Protein AF-A0A1G0JK67-F1 (afdb_monomer_lite)

Sequence (183 aa):
MDLLFMVKDISGILAFAFIGLTAGLTNWSGLFFLPDIPVIQQYYPAVVLGIYLYIAGRYVAHLKAINHFLSLIILIVASSIGWRTSIEIGHAMGGPVPFVNAGAMGALAVALGWVIAWKIRSGILKLVVIVTLAGALGGGIFELVDTVFDDSEDIWVLILFCEWQTILFAGIAFAHQRKQNKT

Foldseek 3Di:
DDPVVVVVLVVLLVVLLVLLLVLLVVLLCCVPPPDPDVVCNLLVSLLSQLVSLLCSVCPRVVFDFPDSVVLSVLSSVLLSQLSVQLVCVCVVVHDHDPLLVSQLSSQLSNLVSSCNGRVPDPLSVLLSVQLSNLRSVLRVVLSVCVVPDPDDPSVSSSSSRSSSSSSNSSSNSVSPDDDDPPD

Radius of gyration: 16.4 Å; chains: 1; bounding box: 38×36×55 Å

Secondary structure (DSSP, 8-state):
--HHHHHHHHHHHHHHHHHHHHHHHHHHHHHHHS-S-HHHHHHHHHHHHHHHHHHIIIIIS----SSHHHHHHHHHHHHHHHHHHHHHHHHHT-SS--HHHHHHHHHHHHHHHHHHHTT--SSHHHHHHHHHHHHHHHHHHHHHHHHH----HHHHHHHHHHHHHHHHHHHHHHHHPPP----

Structure (mmCIF, N/CA/C/O backbone):
data_AF-A0A1G0JK67-F1
#
_entry.id   AF-A0A1G0JK67-F1
#
loop_
_atom_site.group_PDB
_atom_site.id
_atom_site.type_symbol
_atom_site.label_atom_id
_atom_site.label_alt_id
_atom_site.label_comp_id
_atom_site.label_asym_id
_atom_site.label_entity_id
_atom_site.label_seq_id
_atom_site.pdbx_PDB_ins_code
_atom_site.Cartn_x
_atom_site.Cartn_y
_atom_site.Cartn_z
_atom_site.occupancy
_atom_site.B_iso_or_equiv
_atom_site.auth_seq_id
_atom_site.auth_comp_id
_atom_site.auth_asym_id
_atom_site.auth_atom_id
_atom_site.pdbx_PDB_model_num
ATOM 1 N N . MET A 1 1 ? -8.167 -22.139 22.240 1.00 56.22 1 MET A N 1
ATOM 2 C CA . MET A 1 1 ? -8.268 -21.064 21.232 1.00 56.22 1 MET A CA 1
ATOM 3 C C . MET A 1 1 ? -9.506 -21.384 20.423 1.00 56.22 1 MET A C 1
ATOM 5 O O . MET A 1 1 ? -9.546 -22.470 19.864 1.00 56.22 1 MET A O 1
ATOM 9 N N . ASP A 1 2 ? -10.543 -20.550 20.467 1.00 72.81 2 ASP A N 1
ATOM 10 C CA . ASP A 1 2 ? -11.830 -20.915 19.863 1.00 72.81 2 ASP A CA 1
ATOM 11 C C . ASP A 1 2 ? -11.711 -20.883 18.339 1.00 72.81 2 ASP A C 1
ATOM 13 O O . ASP A 1 2 ? -11.372 -19.850 17.760 1.00 72.81 2 ASP A O 1
ATOM 17 N N . LEU A 1 3 ? -11.980 -22.022 17.695 1.00 70.12 3 LEU A N 1
ATOM 18 C CA . LEU A 1 3 ? -11.886 -22.218 16.243 1.00 70.12 3 LEU A CA 1
ATOM 19 C C . LEU A 1 3 ? -12.610 -21.104 15.465 1.00 70.12 3 LEU A C 1
ATOM 21 O O . LEU A 1 3 ? -12.103 -20.604 14.466 1.00 70.12 3 LEU A O 1
ATOM 25 N N . LEU A 1 4 ? -13.750 -20.648 15.989 1.00 68.75 4 LEU A N 1
ATOM 26 C CA . LEU A 1 4 ? -14.566 -19.569 15.430 1.00 68.75 4 LEU A CA 1
ATOM 27 C C . LEU A 1 4 ? -13.816 -18.225 15.327 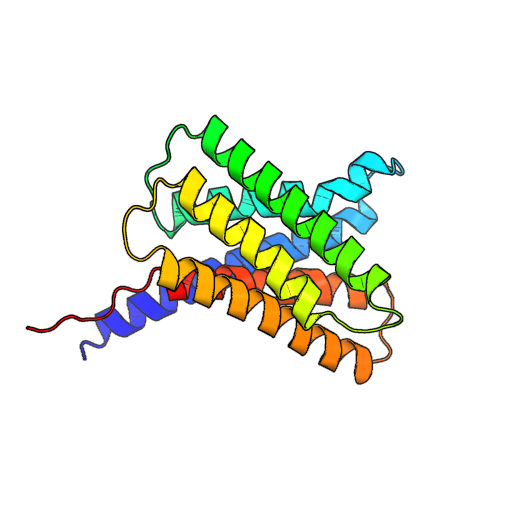1.00 68.75 4 LEU A C 1
ATOM 29 O O . LEU A 1 4 ? -13.984 -17.494 14.354 1.00 68.75 4 LEU A O 1
ATOM 33 N N . PHE A 1 5 ? -12.975 -17.896 16.312 1.00 62.50 5 PHE A N 1
ATOM 34 C CA . PHE A 1 5 ? -12.186 -16.660 16.304 1.00 62.50 5 PHE A CA 1
ATOM 35 C C . PHE A 1 5 ? -11.034 -16.736 15.306 1.00 62.50 5 PHE A C 1
ATOM 37 O O . PHE A 1 5 ? -10.835 -15.798 14.541 1.00 62.50 5 PHE A O 1
ATOM 44 N N . MET A 1 6 ? -10.335 -17.873 15.260 1.00 64.44 6 MET A N 1
ATOM 45 C CA . MET A 1 6 ? -9.259 -18.094 14.292 1.00 64.44 6 MET A CA 1
ATOM 46 C C . MET A 1 6 ? -9.779 -17.992 12.851 1.00 64.44 6 MET A C 1
ATOM 48 O O . MET A 1 6 ? -9.163 -17.342 12.012 1.00 64.44 6 MET A O 1
ATOM 52 N N . VAL A 1 7 ? -10.955 -18.567 12.581 1.00 68.62 7 VAL A N 1
ATOM 53 C CA . VAL A 1 7 ? -11.620 -18.473 11.273 1.00 68.62 7 VAL A CA 1
ATOM 54 C C . VAL A 1 7 ? -11.977 -17.024 10.935 1.00 68.62 7 VAL A C 1
ATOM 56 O O . VAL A 1 7 ? -11.753 -16.588 9.806 1.00 68.62 7 VAL A O 1
ATOM 59 N N . LYS A 1 8 ? -12.471 -16.243 11.904 1.00 73.00 8 LYS A N 1
ATOM 60 C CA . LYS A 1 8 ? -12.796 -14.826 11.694 1.00 73.00 8 LYS A CA 1
ATOM 61 C C . LYS A 1 8 ? -11.552 -13.989 11.379 1.00 73.00 8 LYS A C 1
ATOM 63 O O . LYS A 1 8 ? -11.580 -13.195 10.441 1.00 73.00 8 LYS A O 1
ATOM 68 N N . ASP A 1 9 ? -10.459 -14.206 12.102 1.00 77.81 9 ASP A N 1
ATOM 69 C CA . ASP A 1 9 ? -9.200 -13.484 11.902 1.00 77.81 9 ASP A CA 1
ATOM 70 C C . ASP A 1 9 ? -8.559 -13.794 10.539 1.00 77.81 9 ASP A C 1
ATOM 72 O O . ASP A 1 9 ? -8.089 -12.879 9.858 1.00 77.81 9 ASP A O 1
ATOM 76 N N . ILE A 1 10 ? -8.608 -15.057 10.099 1.00 82.75 10 ILE A N 1
ATOM 77 C CA . ILE A 1 10 ? -8.145 -15.474 8.766 1.00 82.75 10 ILE A CA 1
ATOM 78 C C . ILE A 1 10 ? -9.047 -14.887 7.676 1.00 82.75 10 ILE A C 1
ATOM 80 O O . ILE A 1 10 ? -8.546 -14.344 6.694 1.00 82.75 10 ILE A O 1
ATOM 84 N N . SER A 1 11 ? -10.372 -14.927 7.859 1.00 86.44 11 SER A N 1
ATOM 85 C CA . SER A 1 11 ? -11.318 -14.384 6.875 1.00 86.44 11 SER A CA 1
ATOM 86 C C . SER A 1 11 ? -11.115 -12.884 6.627 1.00 86.44 11 SER A C 1
ATOM 88 O O . SER A 1 11 ? -11.202 -12.434 5.487 1.00 86.44 11 SER A O 1
ATOM 90 N N . GLY A 1 12 ? -10.766 -12.118 7.669 1.00 88.12 12 GLY A N 1
ATOM 91 C CA . GLY A 1 12 ? -10.452 -10.695 7.551 1.00 88.12 12 GLY A CA 1
ATOM 92 C C . GLY A 1 12 ? -9.179 -10.434 6.746 1.00 88.12 12 GLY A C 1
ATOM 93 O O . GLY A 1 12 ? -9.184 -9.568 5.874 1.00 88.12 12 GLY A O 1
ATOM 94 N N . ILE A 1 13 ? -8.113 -11.205 6.987 1.00 92.56 13 ILE A N 1
ATOM 95 C CA . ILE A 1 13 ? -6.877 -11.107 6.193 1.00 92.56 13 ILE A CA 1
ATOM 96 C C . ILE A 1 13 ? -7.158 -11.446 4.730 1.00 92.56 13 ILE A C 1
ATOM 98 O O . ILE A 1 13 ? -6.754 -10.687 3.856 1.00 92.56 13 ILE A O 1
ATOM 102 N N . LEU A 1 14 ? -7.876 -12.540 4.458 1.00 94.06 14 LEU A N 1
ATOM 103 C CA . LEU A 1 14 ? -8.198 -12.955 3.090 1.00 94.06 14 LEU A CA 1
ATOM 104 C C . LEU A 1 14 ? -9.051 -11.915 2.357 1.00 94.06 14 LEU A C 1
ATOM 106 O O . LEU A 1 14 ? -8.798 -11.642 1.188 1.00 94.06 14 LEU A O 1
ATOM 110 N N . ALA A 1 15 ? -10.018 -11.291 3.037 1.00 94.81 15 ALA A N 1
ATOM 111 C CA . ALA A 1 15 ? -10.822 -10.222 2.450 1.00 94.81 15 ALA A CA 1
ATOM 112 C C . ALA A 1 15 ? -9.964 -9.006 2.071 1.00 94.81 15 ALA A C 1
ATOM 114 O O . ALA A 1 15 ? -10.106 -8.462 0.979 1.00 94.81 15 ALA A O 1
ATOM 115 N N . PHE A 1 16 ? -9.043 -8.595 2.945 1.00 96.94 16 PHE A N 1
ATOM 116 C CA . PHE A 1 16 ? -8.103 -7.517 2.644 1.00 96.94 16 PHE A CA 1
ATOM 117 C C . PHE A 1 16 ? -7.141 -7.886 1.513 1.00 96.94 16 PHE A C 1
ATOM 119 O O . PHE A 1 16 ? -6.953 -7.087 0.602 1.00 96.94 16 PHE A O 1
ATOM 126 N N . ALA A 1 17 ? -6.574 -9.092 1.536 1.00 96.56 17 ALA A N 1
ATOM 127 C CA . ALA A 1 17 ? -5.696 -9.590 0.483 1.00 96.56 17 ALA A CA 1
ATOM 128 C C . ALA A 1 17 ? -6.409 -9.601 -0.878 1.00 96.56 17 ALA A C 1
ATOM 130 O O . ALA A 1 17 ? -5.853 -9.135 -1.865 1.00 96.56 17 ALA A O 1
ATOM 131 N N . PHE A 1 18 ? -7.671 -10.040 -0.920 1.00 97.38 18 PHE A N 1
ATOM 132 C CA . PHE A 1 18 ? -8.487 -9.998 -2.132 1.00 97.38 18 PHE A CA 1
ATOM 133 C C . PHE A 1 18 ? -8.705 -8.565 -2.636 1.00 97.38 18 PHE A C 1
ATOM 135 O O . PHE A 1 18 ? -8.561 -8.310 -3.829 1.00 97.38 18 PHE A O 1
ATOM 142 N N . ILE A 1 19 ? -8.985 -7.611 -1.740 1.00 97.75 19 ILE A N 1
ATOM 143 C CA . ILE A 1 19 ? -9.057 -6.188 -2.106 1.00 97.75 19 ILE A CA 1
ATOM 144 C C . ILE A 1 19 ? -7.723 -5.718 -2.694 1.00 97.75 19 ILE A C 1
ATOM 146 O O . ILE A 1 19 ? -7.724 -5.091 -3.752 1.00 97.75 19 ILE A O 1
ATOM 150 N N . GLY A 1 20 ? -6.601 -6.053 -2.055 1.00 97.81 20 GLY A N 1
ATOM 151 C CA . GLY A 1 20 ? -5.264 -5.733 -2.554 1.00 97.81 20 GLY A CA 1
ATOM 152 C C . GLY A 1 20 ? -5.009 -6.296 -3.954 1.00 97.81 20 GLY A C 1
ATOM 153 O O . GLY A 1 20 ? -4.571 -5.560 -4.832 1.00 97.81 20 GLY A O 1
ATOM 154 N N . LEU A 1 21 ? -5.390 -7.550 -4.207 1.00 98.06 21 LEU A N 1
ATOM 155 C CA . LEU A 1 21 ? -5.286 -8.171 -5.528 1.00 98.06 21 LEU A CA 1
ATOM 156 C C . LEU A 1 21 ? -6.121 -7.423 -6.576 1.00 98.06 21 LEU A C 1
ATOM 158 O O . LEU A 1 21 ? -5.624 -7.104 -7.652 1.00 98.06 21 LEU A O 1
ATOM 162 N N . THR A 1 22 ? -7.378 -7.094 -6.265 1.00 98.06 22 THR A N 1
ATOM 163 C CA . THR A 1 22 ? -8.237 -6.338 -7.196 1.00 98.06 22 THR A CA 1
ATOM 164 C C . THR A 1 22 ? -7.715 -4.926 -7.465 1.00 98.06 22 THR A C 1
ATOM 166 O O . THR A 1 22 ? -7.816 -4.432 -8.591 1.00 98.06 22 THR A O 1
ATOM 169 N N . ALA A 1 23 ? -7.104 -4.292 -6.463 1.00 97.81 23 ALA A N 1
ATOM 170 C CA . ALA A 1 23 ? -6.455 -2.999 -6.602 1.00 97.81 23 ALA A CA 1
ATOM 171 C C . ALA A 1 23 ? -5.219 -3.095 -7.513 1.00 97.81 23 ALA A C 1
ATOM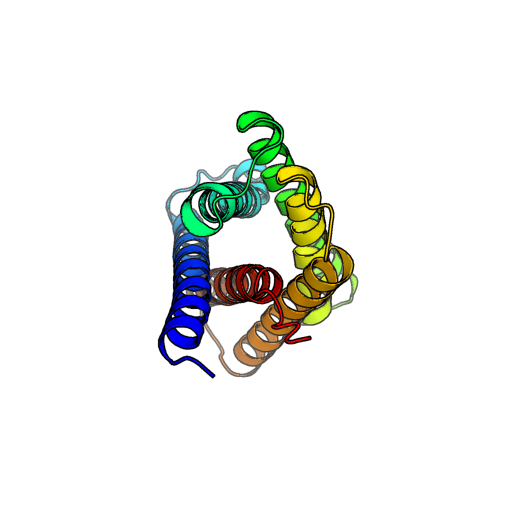 173 O O . ALA A 1 23 ? -5.036 -2.253 -8.397 1.00 97.81 23 ALA A O 1
ATOM 174 N N . GLY A 1 24 ? -4.430 -4.163 -7.371 1.00 96.88 24 GLY A N 1
ATOM 175 C CA . GLY A 1 24 ? -3.286 -4.444 -8.231 1.00 96.88 24 GLY A CA 1
ATOM 176 C C . GLY A 1 24 ? -3.685 -4.677 -9.688 1.00 96.88 24 GLY A C 1
ATOM 177 O O . GLY A 1 24 ? -3.153 -4.027 -10.584 1.00 96.88 24 GLY A O 1
ATOM 178 N N . LEU A 1 25 ? -4.704 -5.511 -9.920 1.00 97.19 25 LEU A N 1
ATOM 179 C CA . LEU A 1 25 ? -5.262 -5.761 -11.255 1.00 97.19 25 LEU A CA 1
ATOM 180 C C . LEU A 1 25 ? -5.825 -4.490 -11.898 1.00 97.19 25 LEU A C 1
ATOM 182 O O . LEU A 1 25 ? -5.639 -4.268 -13.093 1.00 97.19 25 LEU A O 1
ATOM 186 N N . THR A 1 26 ? -6.485 -3.637 -11.107 1.00 96.88 26 THR A N 1
ATOM 187 C CA . THR A 1 26 ? -6.969 -2.336 -11.588 1.00 96.88 26 THR A CA 1
ATOM 188 C C . THR A 1 26 ? -5.792 -1.486 -12.056 1.00 96.88 26 THR A C 1
ATOM 190 O O . THR A 1 26 ? -5.820 -0.972 -13.169 1.00 96.88 26 THR A O 1
ATOM 193 N N . ASN A 1 27 ? -4.727 -1.404 -11.257 1.00 95.31 27 ASN A N 1
ATOM 194 C CA . ASN A 1 27 ? -3.543 -0.626 -11.603 1.00 95.31 27 ASN A CA 1
ATOM 195 C C . ASN A 1 27 ? -2.833 -1.120 -12.860 1.00 95.31 27 ASN A C 1
ATOM 197 O 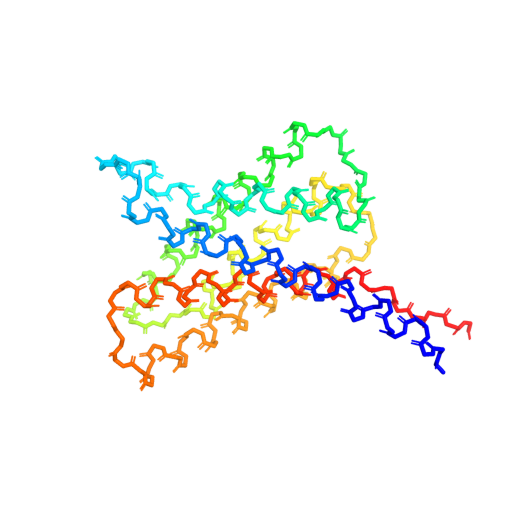O . ASN A 1 27 ? -2.525 -0.317 -13.737 1.00 95.31 27 ASN A O 1
ATOM 201 N N . TRP A 1 28 ? -2.651 -2.432 -12.979 1.00 94.31 28 TRP A N 1
ATOM 202 C CA . TRP A 1 28 ? -2.106 -3.044 -14.184 1.00 94.31 28 TRP A CA 1
ATOM 203 C C . TRP A 1 28 ? -2.969 -2.748 -15.417 1.00 94.31 28 TRP A C 1
ATOM 205 O O . TRP A 1 28 ? -2.447 -2.348 -16.453 1.00 94.31 28 TRP A O 1
ATOM 215 N N . SER A 1 29 ? -4.299 -2.839 -15.297 1.00 93.19 29 SER A N 1
ATOM 216 C CA . SER A 1 29 ? -5.199 -2.545 -16.421 1.00 93.19 29 SER A CA 1
ATOM 217 C C . SER A 1 29 ? -5.071 -1.104 -16.937 1.00 93.19 29 SER A C 1
ATOM 219 O O . SER A 1 29 ? -5.324 -0.847 -18.114 1.00 93.19 29 SER A O 1
ATOM 221 N N . GLY A 1 30 ? -4.621 -0.169 -16.089 1.00 88.75 30 GLY A N 1
ATOM 222 C CA . GLY A 1 30 ? -4.361 1.218 -16.467 1.00 88.75 30 GLY A CA 1
ATOM 223 C C . GLY A 1 30 ? -3.383 1.368 -17.634 1.00 88.75 30 GLY A C 1
ATOM 224 O O . GLY A 1 30 ? -3.540 2.306 -18.412 1.00 88.75 30 GLY A O 1
ATOM 225 N N . LEU A 1 31 ? -2.458 0.420 -17.822 1.00 84.06 31 LEU A N 1
ATOM 226 C CA . LEU A 1 31 ? -1.536 0.401 -18.965 1.00 84.06 31 LEU A CA 1
ATOM 227 C C . LEU A 1 31 ? -2.260 0.397 -20.321 1.00 84.06 31 LEU A C 1
ATOM 229 O O . LEU A 1 31 ? -1.757 0.960 -21.287 1.00 84.06 31 LEU A O 1
ATOM 233 N N . PHE A 1 32 ? -3.452 -0.201 -20.396 1.00 89.06 32 PHE A N 1
ATOM 234 C CA . PHE A 1 32 ? -4.191 -0.369 -21.652 1.00 89.06 32 PHE A CA 1
ATOM 235 C C . PHE A 1 32 ? -5.251 0.710 -21.891 1.00 89.06 32 PHE A C 1
ATOM 237 O O . PHE A 1 32 ? -5.677 0.916 -23.026 1.00 89.06 32 PHE A O 1
ATOM 244 N N . PHE A 1 33 ? -5.720 1.366 -20.826 1.00 90.38 33 PHE A N 1
ATOM 245 C CA . PHE A 1 33 ? -6.893 2.245 -20.885 1.00 90.38 33 PHE A CA 1
ATOM 246 C C . PHE A 1 33 ? -6.591 3.714 -20.594 1.00 90.38 33 PHE A C 1
ATOM 248 O O . PHE A 1 33 ? -7.436 4.568 -20.876 1.00 90.38 33 PHE A O 1
ATOM 255 N N . LEU A 1 34 ? -5.437 4.033 -20.002 1.00 89.50 34 LEU A N 1
ATOM 256 C CA . LEU A 1 34 ? -5.114 5.417 -19.682 1.00 89.50 34 LEU A CA 1
ATOM 257 C C . LEU A 1 34 ? -4.725 6.206 -20.934 1.00 89.50 34 LEU A C 1
ATOM 259 O O . LEU A 1 34 ? -4.004 5.698 -21.792 1.00 89.50 34 LEU A O 1
ATOM 263 N N . PRO A 1 35 ? -5.157 7.475 -21.031 1.00 90.25 35 PRO A N 1
ATOM 264 C CA . PRO A 1 35 ? -4.669 8.360 -22.073 1.00 90.25 35 PRO A CA 1
ATOM 265 C C . PRO A 1 35 ? -3.168 8.611 -21.890 1.00 90.25 35 PRO A C 1
ATOM 267 O O . PRO A 1 35 ? -2.655 8.587 -20.766 1.00 90.25 35 PRO A O 1
ATOM 270 N N . ASP A 1 36 ? -2.486 8.923 -22.991 1.00 89.75 36 ASP A N 1
ATOM 271 C CA . ASP A 1 36 ? -1.065 9.277 -22.995 1.00 89.75 36 ASP A CA 1
ATOM 272 C C . ASP A 1 36 ? -0.835 10.701 -22.456 1.00 89.75 36 ASP A C 1
ATOM 274 O O . ASP A 1 36 ? -0.525 11.652 -23.171 1.00 89.75 36 ASP A O 1
ATOM 278 N N . ILE A 1 37 ? -1.125 10.872 -21.165 1.00 92.56 37 ILE A N 1
ATOM 279 C CA . ILE A 1 37 ? -0.982 12.118 -20.417 1.00 92.56 37 ILE A CA 1
ATOM 280 C C . ILE A 1 37 ? -0.102 11.810 -19.198 1.00 92.56 37 ILE A C 1
ATOM 282 O O . ILE A 1 37 ? -0.590 11.183 -18.249 1.00 92.56 37 ILE A O 1
ATOM 286 N N . PRO A 1 38 ? 1.159 12.290 -19.163 1.00 88.25 38 PRO A N 1
ATOM 287 C CA . PRO A 1 38 ? 2.143 11.890 -18.153 1.00 88.25 38 PRO A CA 1
ATOM 288 C C . PRO A 1 38 ? 1.673 12.074 -16.709 1.00 88.25 38 PRO A C 1
ATOM 290 O O . PRO A 1 38 ? 1.859 11.200 -15.868 1.00 88.25 38 PRO A O 1
ATOM 293 N N . VAL A 1 39 ? 0.993 13.188 -16.419 1.00 88.69 39 VAL A N 1
ATOM 294 C CA . VAL A 1 39 ? 0.481 13.479 -15.070 1.00 88.69 39 VAL A CA 1
ATOM 295 C C . VAL A 1 39 ? -0.566 12.450 -14.633 1.00 88.69 39 VAL A C 1
ATOM 297 O O . VAL A 1 39 ? -0.587 12.048 -13.473 1.00 88.69 39 VAL A O 1
ATOM 300 N N . ILE A 1 40 ? -1.429 11.997 -15.547 1.00 89.25 40 ILE A N 1
ATOM 301 C CA . ILE A 1 40 ? -2.457 11.002 -15.223 1.00 89.25 40 ILE A CA 1
ATOM 302 C C . ILE A 1 40 ? -1.790 9.661 -14.924 1.00 89.25 40 ILE A C 1
ATOM 304 O O . ILE A 1 40 ? -2.051 9.085 -13.871 1.00 89.25 40 ILE A O 1
ATOM 308 N N . GLN A 1 41 ? -0.890 9.204 -15.794 1.00 87.38 41 GLN A N 1
ATOM 309 C CA . GLN A 1 41 ? -0.164 7.945 -15.608 1.00 87.38 41 GLN A CA 1
ATOM 310 C C . GLN A 1 41 ? 0.659 7.943 -14.309 1.00 87.38 41 GLN A C 1
ATOM 312 O O . GLN A 1 41 ? 0.671 6.956 -13.578 1.00 87.38 41 GLN A O 1
ATOM 317 N N . GLN A 1 42 ? 1.278 9.075 -13.963 1.00 87.38 42 GLN A N 1
ATOM 318 C CA . GLN A 1 42 ? 2.124 9.206 -12.777 1.00 87.38 42 GLN A CA 1
ATOM 319 C C . GLN A 1 42 ? 1.355 9.072 -11.454 1.00 87.38 42 GLN A C 1
ATOM 321 O O . GLN A 1 42 ? 1.888 8.502 -10.499 1.00 87.38 42 GLN A O 1
ATOM 326 N N . TYR A 1 43 ? 0.133 9.608 -11.370 1.00 90.75 43 TYR A N 1
ATOM 327 C CA . TYR A 1 43 ? -0.665 9.608 -10.135 1.00 90.75 43 TYR A CA 1
ATOM 328 C C . TYR A 1 43 ? -1.753 8.537 -10.098 1.00 90.75 43 TYR A C 1
ATOM 330 O O . TYR A 1 43 ? -2.279 8.251 -9.021 1.00 90.75 43 TYR A O 1
ATOM 338 N N . TYR A 1 44 ? -2.081 7.923 -11.235 1.00 93.81 44 TYR A N 1
ATOM 339 C CA . TYR A 1 44 ? -3.106 6.890 -11.316 1.00 93.81 44 TYR A CA 1
ATOM 340 C C . TYR A 1 44 ? -2.909 5.758 -10.289 1.00 93.81 44 TYR A C 1
ATOM 342 O O . TYR A 1 44 ? -3.858 5.511 -9.536 1.00 93.81 44 TYR A O 1
ATOM 350 N N . PRO A 1 45 ? -1.702 5.166 -10.128 1.00 93.62 45 PRO A N 1
ATOM 351 C CA . PRO A 1 45 ? -1.487 4.106 -9.146 1.00 93.62 45 PRO A CA 1
ATOM 352 C C . PRO A 1 45 ? -1.855 4.492 -7.714 1.00 93.62 45 PRO A C 1
ATOM 354 O O . PRO A 1 45 ? -2.522 3.753 -6.986 1.00 93.62 45 PRO A O 1
ATOM 357 N N . ALA A 1 46 ? -1.469 5.705 -7.324 1.00 94.75 46 ALA A N 1
ATOM 358 C CA . ALA A 1 46 ? -1.739 6.246 -6.004 1.00 94.75 46 ALA A CA 1
ATOM 359 C C . ALA A 1 46 ? -3.224 6.558 -5.773 1.00 94.75 46 ALA A C 1
ATOM 361 O O . ALA A 1 46 ? -3.741 6.331 -4.676 1.00 94.75 46 ALA A O 1
ATOM 362 N N . VAL A 1 47 ? -3.922 7.061 -6.795 1.00 96.94 47 VAL A N 1
ATOM 363 C CA . VAL A 1 47 ? -5.364 7.336 -6.720 1.00 96.94 47 VAL A CA 1
ATOM 364 C C . VAL A 1 47 ? -6.143 6.038 -6.537 1.00 96.94 47 VAL A C 1
ATOM 366 O O . VAL A 1 47 ? -6.982 5.955 -5.637 1.00 96.94 47 VAL A O 1
ATOM 369 N N . VAL A 1 48 ? -5.838 5.014 -7.338 1.00 97.69 48 VAL A N 1
ATOM 370 C CA . VAL A 1 48 ? -6.456 3.688 -7.219 1.00 97.69 48 VAL A CA 1
ATOM 371 C C . VAL A 1 48 ? -6.201 3.120 -5.825 1.00 97.69 48 VAL A C 1
ATOM 373 O O . VAL A 1 48 ? -7.155 2.777 -5.126 1.00 97.69 48 VAL A O 1
ATOM 376 N N . LEU A 1 49 ? -4.946 3.101 -5.367 1.00 97.81 49 LEU A N 1
ATOM 377 C CA . LEU A 1 49 ? -4.601 2.605 -4.035 1.00 97.81 49 LEU A CA 1
ATOM 378 C C . LEU A 1 49 ? -5.393 3.321 -2.928 1.00 97.81 49 LEU A C 1
ATOM 380 O O . LEU A 1 49 ? -5.985 2.667 -2.069 1.00 97.81 49 LEU A O 1
ATOM 384 N N . GLY A 1 50 ? -5.473 4.654 -2.973 1.00 98.19 50 GLY A N 1
ATOM 385 C CA . GLY A 1 50 ? -6.229 5.452 -2.006 1.00 98.19 50 GLY A CA 1
ATOM 386 C C . GLY A 1 50 ? -7.722 5.104 -1.960 1.00 98.19 50 GLY A C 1
ATOM 387 O O . GLY A 1 50 ? -8.299 4.994 -0.874 1.00 98.19 50 GLY A O 1
ATOM 388 N N . ILE A 1 51 ? -8.344 4.869 -3.121 1.00 98.50 51 ILE A N 1
ATOM 389 C CA . ILE A 1 51 ? -9.745 4.431 -3.225 1.00 98.50 51 ILE A CA 1
ATOM 390 C C . ILE A 1 51 ? -9.925 3.046 -2.597 1.00 98.50 51 ILE A C 1
ATOM 392 O O . ILE A 1 51 ? -10.834 2.847 -1.787 1.00 98.50 51 ILE A O 1
ATOM 396 N N . TYR A 1 52 ? -9.051 2.093 -2.916 1.00 98.62 52 TYR A N 1
ATOM 397 C CA . TYR A 1 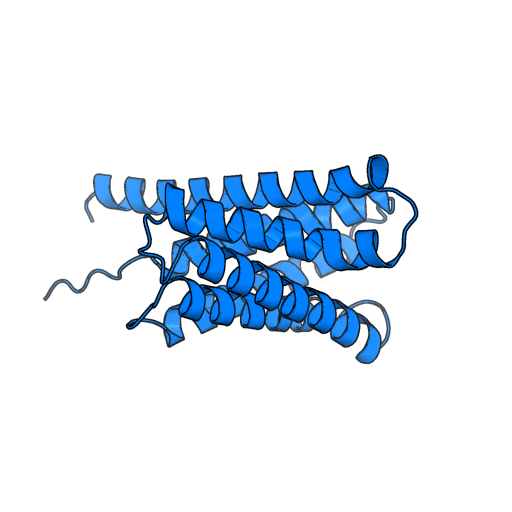52 ? -9.145 0.736 -2.380 1.00 98.62 52 TYR A CA 1
ATOM 398 C C . TYR A 1 52 ? -8.878 0.683 -0.869 1.00 98.62 52 TYR A C 1
ATOM 400 O O . TYR A 1 52 ? -9.577 -0.030 -0.146 1.00 98.62 52 TYR A O 1
ATOM 408 N N . LEU A 1 53 ? -7.957 1.502 -0.352 1.00 98.44 53 LEU A N 1
ATOM 409 C CA . LEU A 1 53 ? -7.760 1.676 1.091 1.00 98.44 53 LEU A CA 1
ATOM 410 C C . LEU A 1 53 ? -9.028 2.222 1.756 1.00 98.44 53 LEU A C 1
ATOM 412 O O . LEU A 1 53 ? -9.430 1.755 2.825 1.00 98.44 53 LEU A O 1
ATOM 416 N N . TYR A 1 54 ? -9.697 3.181 1.113 1.00 98.38 54 TYR A N 1
ATOM 417 C CA . TYR A 1 54 ? -10.957 3.707 1.618 1.00 98.38 54 TYR A CA 1
ATOM 418 C C . TYR A 1 54 ? -12.036 2.615 1.673 1.00 98.38 54 TYR A C 1
ATOM 420 O O . TYR A 1 54 ? -12.707 2.462 2.698 1.00 98.38 54 TYR A O 1
ATOM 428 N N . ILE A 1 55 ? -12.163 1.818 0.605 1.00 97.75 55 ILE A N 1
ATOM 429 C CA . ILE A 1 55 ? -13.098 0.689 0.523 1.00 97.75 55 ILE A CA 1
ATOM 430 C C . ILE A 1 55 ? -12.814 -0.325 1.635 1.00 97.75 55 ILE A C 1
ATOM 432 O O . ILE A 1 55 ? -13.727 -0.673 2.386 1.00 97.75 55 ILE A O 1
ATOM 436 N N . ALA A 1 56 ? -11.562 -0.752 1.805 1.00 96.75 56 ALA A N 1
ATOM 437 C CA . ALA A 1 56 ? -11.190 -1.710 2.843 1.00 96.75 56 ALA A CA 1
ATOM 438 C C . ALA A 1 56 ? -11.488 -1.182 4.249 1.00 96.75 56 ALA A C 1
ATOM 440 O O . ALA A 1 56 ? -12.087 -1.881 5.069 1.00 96.75 56 ALA A O 1
ATOM 441 N N . GLY A 1 57 ? -11.132 0.073 4.529 1.00 95.31 57 GLY A N 1
ATOM 442 C CA . GLY A 1 57 ? -11.379 0.678 5.833 1.00 95.31 57 GLY A CA 1
ATOM 443 C C . GLY A 1 57 ? -12.871 0.813 6.135 1.00 95.31 57 GLY A C 1
ATOM 444 O O . GLY A 1 57 ? -13.312 0.483 7.238 1.00 95.31 57 GLY A O 1
ATOM 445 N N . ARG A 1 58 ? -13.674 1.231 5.149 1.00 95.31 58 ARG A N 1
ATOM 446 C CA . ARG A 1 58 ? -15.114 1.460 5.321 1.00 95.31 58 ARG A CA 1
ATOM 447 C C . ARG A 1 58 ? -15.932 0.174 5.379 1.00 95.31 58 ARG A C 1
ATOM 449 O O . ARG A 1 58 ? -16.842 0.076 6.213 1.00 95.31 58 ARG A O 1
ATOM 456 N N . TYR A 1 59 ? -15.679 -0.739 4.447 1.00 93.62 59 TYR A N 1
ATOM 457 C CA . TYR A 1 59 ? -16.565 -1.863 4.155 1.00 93.62 59 TYR A CA 1
ATOM 458 C C . TYR A 1 59 ? -16.072 -3.189 4.728 1.00 93.62 59 TYR A C 1
ATOM 460 O O . TYR A 1 59 ? -16.913 -4.034 5.008 1.00 93.62 59 TYR A O 1
ATOM 468 N N . VAL A 1 60 ? -14.766 -3.352 4.975 1.00 92.06 60 VAL A N 1
ATOM 469 C CA . VAL A 1 60 ? -14.220 -4.582 5.580 1.00 92.06 60 VAL A CA 1
ATOM 470 C C . VAL A 1 60 ? -13.867 -4.374 7.049 1.00 92.06 60 VAL A C 1
ATOM 472 O O . VAL A 1 60 ? -14.343 -5.106 7.910 1.00 92.06 60 VAL A O 1
ATOM 475 N N . ALA A 1 61 ? -13.081 -3.345 7.371 1.00 90.44 61 ALA A N 1
ATOM 476 C CA . ALA A 1 61 ? -12.708 -3.055 8.760 1.00 90.44 61 ALA A CA 1
ATOM 477 C C . ALA A 1 61 ? -13.760 -2.240 9.533 1.00 90.44 61 ALA A C 1
ATOM 479 O O . ALA A 1 61 ? -13.611 -2.038 10.738 1.00 90.44 61 ALA A O 1
ATOM 480 N N . HIS A 1 62 ? -14.818 -1.770 8.860 1.00 92.06 62 HIS A N 1
ATOM 481 C CA . HIS A 1 62 ? -15.912 -0.986 9.450 1.00 92.06 62 HIS A CA 1
ATOM 482 C C . HIS A 1 62 ? -15.435 0.197 10.315 1.00 92.06 62 HIS A C 1
ATOM 484 O O . HIS A 1 62 ? -16.013 0.508 11.362 1.00 92.06 62 HIS A O 1
ATOM 490 N N . LEU A 1 63 ? -14.364 0.866 9.884 1.00 92.25 63 LEU A N 1
ATOM 491 C CA . LEU A 1 63 ? -13.759 1.975 10.609 1.00 92.25 63 LEU A CA 1
ATOM 492 C C . LEU A 1 63 ? -14.618 3.240 10.513 1.00 92.25 63 LEU A C 1
ATOM 494 O O . LEU A 1 63 ? -15.295 3.510 9.517 1.00 92.25 63 LEU A O 1
ATOM 498 N N . LYS A 1 64 ? -14.573 4.047 11.576 1.00 91.62 64 LYS A N 1
ATOM 499 C CA . LYS A 1 64 ? -15.278 5.330 11.638 1.00 91.62 64 LYS A CA 1
ATOM 500 C C . LYS A 1 64 ? -14.408 6.422 11.015 1.00 91.62 64 LYS A C 1
ATOM 502 O O . LYS A 1 64 ? -13.379 6.788 11.575 1.00 91.62 64 LYS A O 1
ATOM 507 N N . ALA A 1 65 ? -14.835 6.943 9.868 1.00 88.19 65 ALA A N 1
ATOM 508 C CA . ALA A 1 65 ? -14.167 8.054 9.194 1.00 88.19 65 ALA A CA 1
ATOM 509 C C . ALA A 1 65 ? -14.255 9.359 10.006 1.00 88.19 65 ALA A C 1
ATOM 511 O O . ALA A 1 65 ? -15.184 9.567 10.790 1.00 88.19 65 ALA A O 1
ATOM 512 N N . ILE A 1 66 ? -13.311 10.277 9.771 1.00 80.50 66 ILE A N 1
ATOM 513 C CA . ILE A 1 66 ? -13.428 11.674 10.226 1.00 80.50 66 ILE A CA 1
ATOM 514 C C . ILE A 1 66 ? -14.621 12.335 9.544 1.00 80.50 66 ILE A C 1
ATOM 516 O O . ILE A 1 66 ? -15.495 12.899 10.194 1.00 80.50 66 ILE A O 1
ATOM 520 N N . ASN A 1 67 ? -14.578 12.251 8.222 1.00 94.56 67 ASN A N 1
ATOM 521 C CA . ASN A 1 67 ? -15.530 12.687 7.225 1.00 94.56 67 ASN A CA 1
ATOM 522 C C . ASN A 1 67 ? -15.171 11.850 5.992 1.00 94.56 67 ASN A C 1
ATOM 524 O O . ASN A 1 67 ? -13.994 11.750 5.658 1.00 94.56 67 ASN A O 1
ATOM 528 N 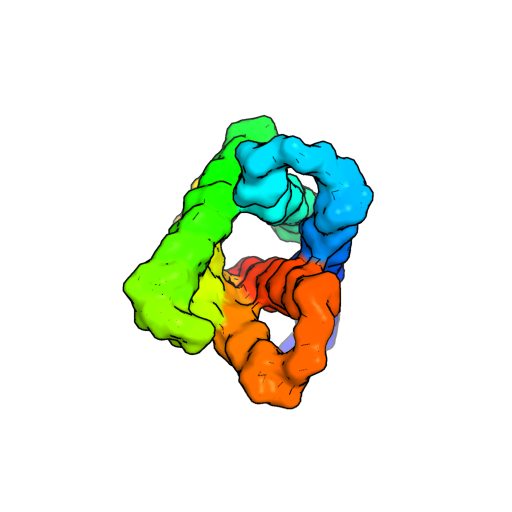N . HIS A 1 68 ? -16.149 11.221 5.348 1.00 94.56 68 HIS A N 1
ATOM 529 C CA . HIS A 1 68 ? -15.885 10.257 4.279 1.00 94.56 68 HIS A CA 1
ATOM 530 C C . HIS A 1 68 ? -15.066 10.837 3.121 1.00 94.56 68 HIS A C 1
ATOM 532 O O . HIS A 1 68 ? -14.107 10.209 2.677 1.00 94.56 68 HIS A O 1
ATOM 538 N N . PHE A 1 69 ? -15.396 12.054 2.691 1.00 96.75 69 PHE A N 1
ATOM 539 C CA . PHE A 1 69 ? -14.685 12.734 1.615 1.00 96.75 69 PHE A CA 1
ATOM 540 C C . PHE A 1 69 ? -13.259 13.104 2.033 1.00 96.75 69 PHE A C 1
ATOM 542 O O . PHE A 1 69 ? -12.303 12.800 1.326 1.00 96.75 69 PHE A O 1
ATOM 549 N N . LEU A 1 70 ? -13.098 13.673 3.231 1.00 97.06 70 LEU A N 1
ATOM 550 C CA . LEU A 1 70 ? -11.779 14.034 3.750 1.00 97.06 70 LEU A CA 1
ATOM 551 C C . LEU A 1 70 ? -10.882 12.804 3.958 1.00 97.06 70 LEU A C 1
ATOM 553 O O . LEU A 1 70 ? -9.706 12.841 3.618 1.00 97.06 70 LEU A O 1
ATOM 557 N N . SER A 1 71 ? -11.429 11.708 4.488 1.00 97.56 71 SER A N 1
ATOM 558 C CA . SER A 1 71 ? -10.705 10.447 4.673 1.00 97.56 71 SER A CA 1
ATOM 559 C C . SER A 1 71 ? -10.226 9.876 3.337 1.00 97.56 71 SER A C 1
ATOM 561 O O . SER A 1 71 ? -9.084 9.435 3.256 1.00 97.56 71 SER A O 1
ATOM 563 N N . LEU A 1 72 ? -11.054 9.926 2.287 1.00 98.00 72 LEU A N 1
ATOM 564 C CA . LEU A 1 72 ? -10.647 9.515 0.942 1.00 98.00 72 LEU A CA 1
ATOM 565 C C . LEU A 1 72 ? -9.499 10.386 0.410 1.00 98.00 72 LEU A C 1
ATOM 567 O O . LEU A 1 72 ? -8.505 9.847 -0.070 1.00 98.00 72 LEU A O 1
ATOM 571 N N . ILE A 1 73 ? -9.590 11.713 0.553 1.00 98.19 73 ILE A N 1
ATOM 572 C CA . ILE A 1 73 ? -8.519 12.631 0.133 1.00 98.19 73 ILE A CA 1
ATOM 573 C C . ILE A 1 73 ? -7.219 12.335 0.881 1.00 98.19 73 ILE A C 1
ATOM 575 O O . ILE A 1 73 ? -6.172 12.236 0.251 1.00 98.19 73 ILE A O 1
ATOM 579 N N . ILE A 1 74 ? -7.271 12.154 2.205 1.00 98.38 74 ILE A N 1
ATOM 580 C CA . ILE A 1 74 ? -6.088 11.826 3.016 1.00 98.38 74 ILE A CA 1
ATOM 581 C C . ILE A 1 74 ? -5.427 10.542 2.509 1.00 98.38 74 ILE A C 1
ATOM 583 O O . ILE A 1 74 ? -4.208 10.504 2.366 1.00 98.38 74 ILE A O 1
ATOM 587 N N . LEU A 1 75 ? -6.217 9.505 2.217 1.00 98.38 75 LEU A N 1
ATOM 588 C CA . LEU A 1 75 ? -5.698 8.233 1.719 1.00 98.38 75 LEU A CA 1
ATOM 589 C C . LEU A 1 75 ? -5.076 8.369 0.326 1.00 98.38 75 LEU A C 1
ATOM 591 O O . LEU A 1 75 ? -4.002 7.817 0.104 1.00 98.38 75 LEU A O 1
ATOM 595 N N . ILE A 1 76 ? -5.694 9.125 -0.585 1.00 98.31 76 ILE A N 1
ATOM 596 C CA . ILE A 1 76 ? -5.127 9.406 -1.913 1.00 98.31 76 ILE A CA 1
ATOM 597 C C . ILE A 1 76 ? -3.823 10.197 -1.782 1.00 98.31 76 ILE A C 1
ATOM 599 O O . ILE A 1 76 ? -2.821 9.824 -2.378 1.00 98.31 76 ILE A O 1
ATOM 603 N N . VAL A 1 77 ? -3.799 11.259 -0.974 1.00 98.06 77 VAL A N 1
ATOM 604 C CA . VAL A 1 77 ? -2.600 12.088 -0.774 1.00 98.06 77 VAL A CA 1
ATOM 605 C C . VAL A 1 77 ? -1.467 11.273 -0.154 1.00 98.06 77 VAL A C 1
ATOM 607 O O . VAL A 1 77 ? -0.346 11.317 -0.650 1.00 98.06 77 VAL A O 1
ATOM 610 N N . ALA A 1 78 ? -1.750 10.488 0.886 1.00 98.06 78 ALA A N 1
ATOM 611 C CA . ALA A 1 78 ? -0.757 9.627 1.520 1.00 98.06 78 ALA A CA 1
ATOM 612 C C . ALA A 1 78 ? -0.230 8.547 0.564 1.00 98.06 78 ALA A C 1
ATOM 614 O O . ALA A 1 78 ? 0.972 8.293 0.538 1.00 98.06 78 ALA A O 1
ATOM 615 N N . SER A 1 79 ? -1.109 7.962 -0.256 1.00 97.88 79 SER A N 1
ATOM 616 C CA . SER A 1 79 ? -0.723 7.006 -1.301 1.00 97.88 79 SER A CA 1
ATOM 617 C C . SER A 1 79 ? 0.146 7.668 -2.369 1.00 97.88 79 SER A C 1
ATOM 619 O O . SER A 1 79 ? 1.129 7.078 -2.797 1.00 97.88 79 SER A O 1
ATOM 621 N N . SER A 1 80 ? -0.160 8.910 -2.756 1.00 96.75 80 SER A N 1
ATOM 622 C CA . SER A 1 80 ? 0.629 9.682 -3.725 1.00 96.75 80 SER A CA 1
ATOM 623 C C . SER A 1 80 ? 2.013 10.015 -3.193 1.00 96.75 80 SER A C 1
ATOM 625 O O . SER A 1 80 ? 2.992 9.848 -3.914 1.00 96.75 80 SER A O 1
ATOM 627 N N . ILE A 1 81 ? 2.107 10.443 -1.931 1.00 95.88 81 ILE A N 1
ATOM 628 C CA . ILE A 1 81 ? 3.394 10.660 -1.261 1.00 95.88 81 ILE A CA 1
ATOM 629 C C . ILE A 1 81 ? 4.175 9.346 -1.232 1.00 95.88 81 ILE A C 1
ATOM 631 O O . ILE A 1 81 ? 5.307 9.313 -1.698 1.00 95.88 81 ILE A O 1
ATOM 635 N N . GLY A 1 82 ? 3.551 8.260 -0.764 1.00 94.56 82 GLY A N 1
ATOM 636 C CA . GLY A 1 82 ? 4.182 6.945 -0.692 1.00 94.56 82 GLY A CA 1
ATOM 637 C C . GLY A 1 82 ? 4.722 6.479 -2.041 1.00 94.56 82 GLY A C 1
ATOM 638 O O . GLY A 1 82 ? 5.905 6.189 -2.148 1.00 94.56 82 GLY A O 1
ATOM 639 N N . TRP A 1 83 ? 3.888 6.495 -3.080 1.00 92.25 83 TRP A N 1
ATOM 640 C CA . TRP A 1 83 ? 4.256 6.116 -4.446 1.00 92.25 83 TRP A CA 1
ATOM 641 C C . TRP A 1 83 ? 5.434 6.929 -4.990 1.00 92.25 83 TRP A C 1
ATOM 643 O O . TRP A 1 83 ? 6.412 6.370 -5.485 1.00 92.25 83 TRP A O 1
ATOM 653 N N . ARG A 1 84 ? 5.374 8.260 -4.863 1.00 90.88 84 ARG A N 1
ATOM 654 C CA . ARG A 1 84 ? 6.434 9.155 -5.345 1.00 90.88 84 ARG A CA 1
ATOM 655 C C . ARG A 1 84 ? 7.743 8.939 -4.601 1.00 90.88 84 ARG A C 1
ATOM 657 O O . ARG A 1 84 ? 8.785 8.834 -5.239 1.00 90.88 84 ARG A O 1
ATOM 664 N N . THR A 1 85 ? 7.679 8.808 -3.279 1.00 89.25 85 THR A N 1
ATOM 665 C CA . THR A 1 85 ? 8.850 8.515 -2.456 1.00 89.25 85 THR A CA 1
ATOM 666 C C . THR A 1 85 ? 9.435 7.141 -2.786 1.00 89.25 85 THR A C 1
ATOM 668 O O . THR A 1 85 ? 10.650 7.032 -2.890 1.00 89.25 85 THR A O 1
ATOM 671 N N . SER A 1 86 ? 8.618 6.109 -3.022 1.00 88.94 86 SER A N 1
ATOM 672 C CA . SER A 1 86 ? 9.098 4.786 -3.444 1.00 88.94 86 SER A CA 1
ATOM 673 C C . SER A 1 86 ? 9.855 4.841 -4.773 1.00 88.94 86 SER A C 1
ATOM 675 O O . SER A 1 86 ? 10.941 4.276 -4.862 1.00 88.94 86 SER A O 1
ATOM 677 N N . ILE A 1 87 ? 9.332 5.562 -5.771 1.00 84.25 87 ILE A N 1
ATOM 678 C CA . ILE A 1 87 ? 10.007 5.762 -7.065 1.00 84.25 87 ILE A CA 1
ATOM 679 C C . ILE A 1 87 ? 11.337 6.497 -6.876 1.00 84.25 87 ILE A C 1
ATOM 681 O O . ILE A 1 87 ? 12.374 6.054 -7.362 1.00 84.25 87 ILE A O 1
ATOM 685 N N . GLU A 1 88 ? 11.323 7.624 -6.163 1.00 83.31 88 GLU A N 1
ATOM 686 C CA . GLU A 1 88 ? 12.517 8.449 -5.963 1.00 83.31 88 GLU A CA 1
ATOM 687 C C . GLU A 1 88 ? 13.607 7.692 -5.204 1.00 83.31 88 GLU A C 1
ATOM 689 O O . GLU A 1 88 ? 14.768 7.739 -5.596 1.00 83.31 88 GLU A O 1
ATOM 694 N N . ILE A 1 89 ? 13.237 6.939 -4.168 1.00 78.00 89 ILE A N 1
ATOM 695 C CA . ILE A 1 89 ? 14.158 6.102 -3.395 1.00 78.00 89 ILE A CA 1
ATOM 696 C C . ILE A 1 89 ? 14.679 4.930 -4.230 1.00 78.00 89 ILE A C 1
ATOM 698 O O . ILE A 1 89 ? 15.872 4.635 -4.170 1.00 78.00 89 ILE A O 1
ATOM 702 N N . GLY A 1 90 ? 13.813 4.296 -5.026 1.00 69.69 90 GLY A N 1
ATOM 703 C CA . GLY A 1 90 ? 14.201 3.237 -5.955 1.00 69.69 90 GLY A CA 1
ATOM 704 C C . GLY A 1 90 ? 15.246 3.708 -6.969 1.00 69.69 90 GLY A C 1
ATOM 705 O O . GLY A 1 90 ? 16.210 2.998 -7.226 1.00 69.69 90 GLY A O 1
ATOM 706 N N . HIS A 1 91 ? 15.115 4.935 -7.481 1.00 66.88 91 HIS A N 1
ATOM 707 C CA . HIS A 1 91 ? 16.076 5.506 -8.429 1.00 66.88 91 HIS A CA 1
ATOM 708 C C . HIS A 1 91 ? 17.338 6.090 -7.771 1.00 66.88 91 HIS A C 1
ATOM 710 O O . HIS A 1 91 ? 18.434 5.930 -8.304 1.00 66.88 91 HIS A O 1
ATOM 716 N N . ALA A 1 92 ? 17.212 6.785 -6.636 1.00 62.78 92 ALA A N 1
ATOM 717 C CA . ALA A 1 92 ? 18.307 7.553 -6.032 1.00 62.78 92 ALA A CA 1
ATOM 718 C C . ALA A 1 92 ? 19.390 6.685 -5.376 1.00 62.78 92 ALA A C 1
ATOM 720 O O . ALA A 1 92 ? 20.528 7.126 -5.234 1.00 62.78 92 ALA A O 1
ATOM 721 N N . MET A 1 93 ? 19.050 5.464 -4.968 1.00 59.31 93 MET A N 1
ATOM 722 C CA . MET A 1 93 ? 19.985 4.551 -4.306 1.00 59.31 93 MET A CA 1
ATOM 723 C C . MET A 1 93 ? 20.738 3.616 -5.276 1.00 59.31 93 MET A C 1
ATOM 725 O O . MET A 1 93 ? 21.552 2.820 -4.820 1.00 59.31 93 MET A O 1
ATOM 729 N N . GLY A 1 94 ? 20.572 3.820 -6.592 1.00 47.56 94 GLY A N 1
ATOM 730 C CA . GLY A 1 94 ? 21.503 3.394 -7.644 1.00 47.56 94 GLY A CA 1
ATOM 731 C C . GLY A 1 94 ? 21.289 1.986 -8.206 1.00 47.56 94 GLY A C 1
ATOM 732 O O . GLY A 1 94 ? 21.684 1.008 -7.585 1.00 47.56 94 GLY A O 1
ATOM 733 N N . GLY A 1 95 ? 20.795 1.896 -9.448 1.00 46.31 95 GLY A N 1
ATOM 734 C CA . GLY A 1 95 ? 20.672 0.619 -10.177 1.00 46.31 95 GLY A CA 1
ATOM 735 C C . GLY A 1 95 ? 19.613 -0.310 -9.577 1.00 46.31 95 GLY A C 1
ATOM 736 O O . GLY A 1 95 ? 19.010 0.064 -8.578 1.00 46.31 95 GLY A O 1
ATOM 737 N N . PRO A 1 96 ? 19.299 -1.463 -10.196 1.00 49.00 96 PRO A N 1
ATOM 738 C CA . PRO A 1 96 ? 18.138 -2.251 -9.802 1.00 49.00 96 PRO A CA 1
ATOM 739 C C . PRO A 1 96 ? 18.306 -2.635 -8.335 1.00 49.00 96 PRO A C 1
ATOM 741 O O . PRO A 1 96 ? 19.378 -3.085 -7.939 1.00 49.00 96 PRO A O 1
ATOM 744 N N . VAL A 1 97 ? 17.246 -2.460 -7.551 1.00 63.44 97 VAL A N 1
ATOM 745 C CA . VAL A 1 97 ? 17.155 -2.832 -6.137 1.00 63.44 97 VAL A CA 1
ATOM 746 C C . VAL A 1 97 ? 17.713 -1.816 -5.132 1.00 63.44 97 VAL A C 1
ATOM 748 O O . VAL A 1 97 ? 18.846 -1.877 -4.650 1.00 63.44 97 VAL A O 1
ATOM 751 N N . PRO A 1 98 ? 16.795 -0.984 -4.627 1.00 72.19 98 PRO A N 1
ATOM 752 C CA . PRO A 1 98 ? 16.444 -1.147 -3.215 1.00 72.19 98 PRO A CA 1
ATOM 753 C C . PRO A 1 98 ? 14.929 -1.167 -3.007 1.00 72.19 98 PRO A C 1
ATOM 755 O O . PRO A 1 98 ? 14.349 -0.315 -2.318 1.00 72.19 98 PRO A O 1
ATOM 758 N N . PHE A 1 99 ? 14.280 -2.172 -3.596 1.00 83.69 99 PHE A N 1
ATOM 759 C CA . PHE A 1 99 ? 12.831 -2.358 -3.528 1.00 83.69 99 PHE A CA 1
ATOM 760 C C . PHE A 1 99 ? 12.328 -2.498 -2.089 1.00 83.69 99 PHE A C 1
ATOM 762 O O . PHE A 1 99 ? 11.271 -1.963 -1.767 1.00 83.69 99 PHE A O 1
ATOM 769 N N . VAL A 1 100 ? 13.112 -3.106 -1.192 1.00 89.38 100 VAL A N 1
ATOM 770 C CA . VAL A 1 100 ? 12.797 -3.181 0.246 1.00 89.38 100 VAL A CA 1
ATOM 771 C C . VAL A 1 100 ? 12.621 -1.786 0.858 1.00 89.38 100 VAL A C 1
ATOM 773 O O . VAL A 1 100 ? 11.614 -1.514 1.513 1.00 89.38 100 VAL A O 1
ATOM 776 N N . ASN A 1 101 ? 13.567 -0.872 0.624 1.00 89.06 101 ASN A N 1
ATOM 777 C CA . ASN A 1 101 ? 13.506 0.485 1.177 1.00 89.06 101 ASN A CA 1
ATOM 778 C C . ASN A 1 101 ? 12.391 1.307 0.521 1.00 89.06 101 ASN A C 1
ATOM 780 O O . ASN A 1 101 ? 11.660 2.020 1.213 1.00 89.06 101 ASN A O 1
ATOM 784 N N . ALA A 1 102 ? 12.230 1.182 -0.799 1.00 90.00 102 ALA A N 1
ATOM 785 C CA . ALA A 1 102 ? 11.146 1.822 -1.535 1.00 90.00 102 ALA A CA 1
ATOM 786 C C . ALA A 1 102 ? 9.774 1.355 -1.019 1.00 90.00 102 ALA A C 1
ATOM 788 O O . ALA A 1 102 ? 8.911 2.182 -0.712 1.00 90.00 102 ALA A O 1
ATOM 789 N N . GLY A 1 103 ? 9.594 0.046 -0.848 1.00 92.44 103 GLY A N 1
ATOM 790 C CA . GLY A 1 103 ? 8.381 -0.570 -0.324 1.00 92.44 103 GLY A CA 1
ATOM 791 C C . GLY A 1 103 ? 8.095 -0.164 1.121 1.00 92.44 103 GLY A C 1
ATOM 792 O O . GLY A 1 103 ? 6.962 0.201 1.439 1.00 92.44 103 GLY A O 1
ATOM 793 N N . ALA A 1 104 ? 9.117 -0.139 1.982 1.00 94.44 104 ALA A N 1
ATOM 794 C CA . ALA A 1 104 ? 8.995 0.312 3.367 1.00 94.44 104 ALA A CA 1
ATOM 795 C C . ALA A 1 104 ? 8.513 1.768 3.451 1.00 94.44 104 ALA A C 1
ATOM 797 O O . ALA A 1 104 ? 7.573 2.075 4.182 1.00 94.44 104 ALA A O 1
ATOM 798 N N . MET A 1 105 ? 9.124 2.668 2.679 1.00 93.88 105 MET A N 1
ATOM 799 C CA . MET A 1 105 ? 8.793 4.095 2.706 1.00 93.88 105 MET A CA 1
ATOM 800 C C . MET A 1 105 ? 7.410 4.385 2.120 1.00 93.88 105 MET A C 1
ATOM 802 O O . MET A 1 105 ? 6.653 5.175 2.693 1.00 93.88 105 MET A O 1
ATOM 806 N N . GLY A 1 106 ? 7.040 3.691 1.041 1.00 94.69 106 GLY A N 1
ATOM 807 C CA . GLY A 1 106 ? 5.694 3.764 0.479 1.00 94.69 106 GLY A CA 1
ATOM 808 C C . GLY A 1 106 ? 4.632 3.313 1.482 1.00 94.69 106 GLY A C 1
ATOM 809 O O . GLY A 1 106 ? 3.657 4.024 1.740 1.00 94.69 106 GLY A O 1
ATOM 810 N N . ALA A 1 107 ? 4.856 2.164 2.123 1.00 97.06 107 ALA A N 1
ATOM 811 C CA . ALA A 1 107 ? 3.934 1.621 3.113 1.00 97.06 107 ALA A CA 1
ATOM 812 C C . ALA A 1 107 ? 3.881 2.443 4.407 1.00 97.06 107 ALA A C 1
ATOM 814 O O . ALA A 1 107 ? 2.811 2.554 5.004 1.00 97.06 107 ALA A O 1
ATOM 815 N N . LEU A 1 108 ? 4.985 3.075 4.819 1.00 97.69 108 LEU A N 1
ATOM 816 C CA . LEU A 1 108 ? 5.003 4.006 5.947 1.00 97.69 108 LEU A CA 1
ATOM 817 C C . LEU A 1 108 ? 4.060 5.188 5.697 1.00 97.69 108 LEU A C 1
ATOM 819 O O . LEU A 1 108 ? 3.229 5.503 6.552 1.00 97.69 108 LEU A O 1
ATOM 823 N N . ALA A 1 109 ? 4.146 5.816 4.521 1.00 97.69 109 ALA A N 1
ATOM 824 C CA . ALA A 1 109 ? 3.254 6.912 4.153 1.00 97.69 109 ALA A CA 1
ATOM 825 C C . ALA A 1 109 ? 1.783 6.462 4.170 1.00 97.69 109 ALA A C 1
ATOM 827 O O . ALA A 1 109 ? 0.938 7.122 4.784 1.00 97.69 109 ALA A O 1
ATOM 828 N N . VAL A 1 110 ? 1.486 5.294 3.587 1.00 97.88 110 VAL A N 1
ATOM 829 C CA . VAL A 1 110 ? 0.142 4.695 3.607 1.00 97.88 110 VAL A CA 1
ATOM 830 C C . VAL A 1 110 ? -0.339 4.421 5.034 1.00 97.88 110 VAL A C 1
ATOM 832 O O . VAL A 1 110 ? -1.479 4.746 5.365 1.00 97.88 110 VAL A O 1
ATOM 835 N N . ALA A 1 111 ? 0.509 3.872 5.906 1.00 98.19 111 ALA A N 1
ATOM 836 C CA . ALA A 1 111 ? 0.160 3.567 7.290 1.00 98.19 111 ALA A CA 1
ATOM 837 C C . ALA A 1 111 ? -0.214 4.830 8.078 1.00 98.19 111 ALA A C 1
ATOM 839 O O . ALA A 1 111 ? -1.205 4.840 8.813 1.00 98.19 111 ALA A O 1
ATOM 840 N N . LEU A 1 112 ? 0.544 5.915 7.897 1.00 98.12 112 LEU A N 1
ATOM 841 C CA . LEU A 1 112 ? 0.247 7.209 8.511 1.00 98.12 112 LEU A CA 1
ATOM 842 C C . LEU A 1 112 ? -1.062 7.791 7.965 1.00 98.12 112 LEU A C 1
ATOM 844 O O . LEU A 1 112 ? -1.925 8.196 8.747 1.00 98.12 112 LEU A O 1
ATOM 848 N N . GLY A 1 113 ? -1.252 7.756 6.643 1.00 98.00 113 GLY A N 1
ATOM 849 C CA . GLY A 1 113 ? -2.508 8.146 6.003 1.00 98.00 113 GLY A CA 1
ATOM 850 C C . GLY A 1 113 ? -3.703 7.370 6.552 1.00 98.00 113 GLY A C 1
ATOM 851 O O . GLY A 1 113 ? -4.727 7.965 6.882 1.00 98.00 113 GLY A O 1
ATOM 852 N N . TRP A 1 114 ? -3.551 6.059 6.742 1.00 97.75 114 TRP A N 1
ATOM 853 C CA . TRP A 1 114 ? -4.563 5.193 7.339 1.00 97.75 114 TRP A CA 1
ATOM 854 C C . TRP A 1 114 ? -4.907 5.604 8.773 1.00 97.75 114 TRP A C 1
ATOM 856 O O . TRP A 1 114 ? -6.083 5.749 9.117 1.00 97.75 114 TRP A O 1
ATOM 866 N N . VAL A 1 115 ? -3.897 5.821 9.621 1.00 97.44 115 VAL A N 1
ATOM 867 C CA . VAL A 1 115 ? -4.097 6.258 11.012 1.00 97.44 115 VAL A CA 1
ATOM 868 C C . VAL A 1 115 ? -4.883 7.566 11.070 1.00 97.44 115 VAL A C 1
ATOM 870 O O . VAL A 1 115 ? -5.847 7.666 11.836 1.00 97.44 115 VAL A O 1
ATOM 873 N N . ILE A 1 116 ? -4.508 8.539 10.237 1.00 97.06 116 ILE A N 1
ATOM 874 C CA . ILE A 1 116 ? -5.148 9.855 10.190 1.00 97.06 116 ILE A CA 1
ATOM 875 C C . ILE A 1 116 ? -6.576 9.731 9.644 1.00 97.06 116 ILE A C 1
ATOM 877 O O . ILE A 1 116 ? -7.518 10.166 10.305 1.00 97.06 116 ILE A O 1
ATOM 881 N N . ALA A 1 117 ? -6.768 9.090 8.487 1.00 97.50 117 ALA A N 1
ATOM 882 C CA . ALA A 1 117 ? -8.066 8.975 7.819 1.00 97.50 117 ALA A CA 1
ATOM 883 C C . ALA A 1 117 ? -9.139 8.309 8.697 1.00 97.50 117 ALA A C 1
ATOM 885 O O . ALA A 1 117 ? -10.320 8.663 8.603 1.00 97.50 117 ALA A O 1
ATOM 886 N N . TRP A 1 118 ? -8.735 7.385 9.572 1.00 96.88 118 TRP A N 1
ATOM 887 C CA . TRP A 1 118 ? -9.635 6.590 10.410 1.00 96.88 118 TRP A CA 1
ATOM 888 C C . TRP A 1 118 ? -9.595 6.935 11.903 1.00 96.88 118 TRP A C 1
ATOM 890 O O . TRP A 1 118 ? -10.186 6.210 12.704 1.00 96.88 118 TRP A O 1
ATOM 900 N N . LYS A 1 119 ? -8.926 8.029 12.307 1.00 94.81 119 LYS A N 1
ATOM 901 C CA . LYS A 1 119 ? -8.817 8.452 13.723 1.00 94.81 119 LYS A CA 1
ATOM 902 C C . LYS A 1 119 ? -8.354 7.315 14.648 1.00 94.81 119 LYS A C 1
ATOM 904 O O . LYS A 1 119 ? -8.881 7.152 15.752 1.00 94.81 119 LYS A O 1
ATOM 909 N N . ILE A 1 120 ? -7.381 6.513 14.220 1.00 92.25 120 ILE A N 1
ATOM 910 C CA . ILE A 1 120 ? -6.869 5.413 15.046 1.00 92.25 120 ILE A CA 1
ATOM 911 C C . ILE A 1 120 ? -6.144 6.009 16.260 1.00 92.25 120 ILE A C 1
ATOM 913 O O . ILE A 1 120 ? -5.160 6.724 16.105 1.00 92.25 120 ILE A O 1
ATOM 917 N N . ARG A 1 121 ? -6.647 5.749 17.476 1.00 89.75 121 ARG A N 1
ATOM 918 C CA . ARG A 1 121 ? -6.111 6.326 18.731 1.00 89.75 121 ARG A CA 1
ATOM 919 C C . ARG A 1 121 ? -5.236 5.376 19.543 1.00 89.75 121 ARG A C 1
ATOM 921 O O . ARG A 1 121 ? -4.536 5.818 20.445 1.00 89.75 121 ARG A O 1
ATOM 928 N N . SER A 1 122 ? -5.295 4.080 19.267 1.00 88.50 122 SER A N 1
ATOM 929 C CA . SER A 1 122 ? -4.556 3.055 20.004 1.00 88.50 122 SER A CA 1
ATOM 930 C C . SER A 1 122 ? -3.930 2.057 19.040 1.00 88.50 122 SER A C 1
ATOM 932 O O . SER A 1 122 ? -4.402 1.882 17.919 1.00 88.50 122 SER A O 1
ATOM 934 N N . GLY A 1 123 ? -2.824 1.436 19.456 1.00 89.06 123 GLY A N 1
ATOM 935 C CA . GLY A 1 123 ? -2.096 0.490 18.606 1.00 89.06 123 GLY A CA 1
ATOM 936 C C . GLY A 1 123 ? -1.422 1.122 17.383 1.00 89.06 123 GLY A C 1
ATOM 937 O O . GLY A 1 123 ? -1.036 0.388 16.481 1.00 89.06 123 GLY A O 1
ATOM 938 N N . ILE A 1 124 ? -1.252 2.453 17.353 1.00 93.81 124 ILE A N 1
ATOM 939 C CA . ILE A 1 124 ? -0.649 3.194 16.230 1.00 93.81 124 ILE A CA 1
ATOM 940 C C . ILE A 1 124 ? 0.734 2.636 15.893 1.00 93.81 124 ILE A C 1
ATOM 942 O O . ILE A 1 124 ? 0.976 2.280 14.747 1.00 93.81 124 ILE A O 1
ATOM 946 N N . LEU A 1 125 ? 1.612 2.490 16.894 1.00 94.81 125 LEU A N 1
ATOM 947 C CA . LEU A 1 125 ? 2.965 1.972 16.678 1.00 94.81 125 LEU A CA 1
ATOM 948 C C . LEU A 1 125 ? 2.944 0.562 16.077 1.00 94.81 125 LEU A C 1
ATOM 950 O O . LEU A 1 125 ? 3.652 0.302 15.112 1.00 94.81 125 LEU A O 1
ATOM 954 N N . LYS A 1 126 ? 2.090 -0.329 16.604 1.00 94.81 126 LYS A N 1
ATOM 955 C CA . LYS A 1 126 ? 1.916 -1.687 16.069 1.00 94.81 126 LYS A CA 1
ATOM 956 C C . LYS A 1 126 ? 1.496 -1.636 14.598 1.00 94.81 126 LYS A C 1
ATOM 958 O O . LYS A 1 126 ? 2.072 -2.351 13.788 1.00 94.81 126 LYS A O 1
ATOM 963 N N . LEU A 1 127 ? 0.503 -0.808 14.269 1.00 95.75 127 LEU A N 1
ATOM 964 C CA . LEU A 1 127 ? 0.001 -0.676 12.905 1.00 95.75 127 LEU A CA 1
ATOM 965 C C . LEU A 1 127 ? 1.081 -0.157 11.966 1.00 95.75 127 LEU A C 1
ATOM 967 O O . LEU A 1 127 ? 1.346 -0.794 10.955 1.00 95.75 127 LEU A O 1
ATOM 971 N N . VAL A 1 128 ? 1.727 0.950 12.325 1.00 97.44 128 VAL A N 1
ATOM 972 C CA . VAL A 1 128 ? 2.777 1.557 11.504 1.00 97.44 128 VAL A CA 1
ATOM 973 C C . VAL A 1 128 ? 3.912 0.567 11.271 1.00 97.44 128 VAL A C 1
ATOM 975 O O . VAL A 1 128 ? 4.280 0.342 10.128 1.00 97.44 128 VAL A O 1
ATOM 978 N N . VAL A 1 129 ? 4.416 -0.093 12.316 1.00 97.75 129 VAL A N 1
ATOM 979 C CA . VAL A 1 129 ? 5.510 -1.065 12.176 1.00 97.75 129 VAL A CA 1
ATOM 980 C C . VAL A 1 129 ? 5.110 -2.236 11.280 1.00 97.75 129 VAL A C 1
ATOM 982 O O . VAL A 1 129 ? 5.840 -2.558 10.351 1.00 97.75 129 VAL A O 1
ATOM 985 N N . ILE A 1 130 ? 3.954 -2.862 11.516 1.00 97.31 130 ILE A N 1
ATOM 986 C CA . ILE A 1 130 ? 3.522 -4.030 10.733 1.00 97.31 130 ILE A CA 1
ATOM 987 C C . ILE A 1 130 ? 3.302 -3.669 9.265 1.00 97.31 130 ILE A C 1
ATOM 989 O O . ILE A 1 130 ? 3.737 -4.411 8.392 1.00 97.31 130 ILE A O 1
ATOM 993 N N . VAL A 1 131 ? 2.636 -2.548 8.986 1.00 97.88 131 VAL A N 1
ATOM 994 C CA . VAL A 1 131 ? 2.338 -2.136 7.609 1.00 97.88 131 VAL A CA 1
ATOM 995 C C . VAL A 1 131 ? 3.621 -1.746 6.876 1.00 97.88 131 VAL A C 1
ATOM 997 O O . VAL A 1 131 ? 3.819 -2.178 5.746 1.00 97.88 131 VAL A O 1
ATOM 1000 N N . THR A 1 132 ? 4.535 -1.024 7.528 1.00 97.75 132 THR A N 1
ATOM 1001 C CA . THR A 1 132 ? 5.857 -0.711 6.962 1.00 97.75 132 THR A CA 1
ATOM 1002 C C . THR A 1 132 ? 6.661 -1.979 6.668 1.00 97.75 132 THR A C 1
ATOM 1004 O O . THR A 1 132 ? 7.237 -2.094 5.590 1.00 97.75 132 THR A O 1
ATOM 1007 N N . LEU A 1 133 ? 6.667 -2.959 7.582 1.00 97.00 133 LEU A N 1
ATOM 1008 C CA . LEU A 1 133 ? 7.326 -4.251 7.356 1.00 97.00 133 LEU A CA 1
ATOM 1009 C C . LEU A 1 133 ? 6.671 -5.047 6.222 1.00 97.00 133 LEU A C 1
ATOM 1011 O O . LEU A 1 133 ? 7.381 -5.696 5.465 1.00 97.00 133 LEU A O 1
ATOM 1015 N N . ALA A 1 134 ? 5.346 -4.980 6.072 1.00 97.12 134 ALA A N 1
ATOM 1016 C CA . ALA A 1 134 ? 4.645 -5.594 4.948 1.00 97.12 134 ALA A CA 1
ATOM 1017 C C . ALA A 1 134 ? 5.063 -4.956 3.612 1.00 97.12 134 ALA A C 1
ATOM 1019 O O . ALA A 1 134 ? 5.330 -5.671 2.654 1.00 97.12 134 ALA A O 1
ATOM 1020 N N . GLY A 1 135 ? 5.205 -3.628 3.563 1.00 96.06 135 GLY A N 1
ATOM 1021 C CA . GLY A 1 135 ? 5.743 -2.940 2.387 1.00 96.06 135 GLY A CA 1
ATOM 1022 C C . GLY A 1 135 ? 7.188 -3.320 2.073 1.00 96.06 135 GLY A C 1
ATOM 1023 O O . GLY A 1 135 ? 7.520 -3.545 0.913 1.00 96.06 135 GLY A O 1
ATOM 1024 N N . ALA A 1 136 ? 8.034 -3.423 3.100 1.00 94.38 136 ALA A N 1
ATOM 1025 C CA . ALA A 1 136 ? 9.420 -3.866 2.960 1.00 94.38 136 ALA A CA 1
ATOM 1026 C C . ALA A 1 136 ? 9.506 -5.306 2.427 1.00 94.38 136 ALA A C 1
ATOM 1028 O O . ALA A 1 136 ? 10.289 -5.586 1.523 1.00 94.38 136 ALA A O 1
ATOM 1029 N N . LEU A 1 137 ? 8.668 -6.200 2.965 1.00 94.56 137 LEU A N 1
ATOM 1030 C CA . LEU A 1 137 ? 8.550 -7.585 2.519 1.00 94.56 137 LEU A CA 1
ATOM 1031 C C . LEU A 1 137 ? 8.104 -7.662 1.060 1.00 94.56 137 LEU A C 1
ATOM 1033 O O . LEU A 1 137 ? 8.709 -8.415 0.308 1.00 94.56 137 LEU A O 1
ATOM 1037 N N . GLY A 1 138 ? 7.100 -6.873 0.667 1.00 92.75 138 GLY A N 1
ATOM 1038 C CA . GLY A 1 138 ? 6.651 -6.852 -0.722 1.00 92.75 138 GLY A CA 1
ATOM 1039 C C . GLY A 1 138 ? 7.752 -6.387 -1.675 1.00 92.75 138 GLY A C 1
ATOM 1040 O O . GLY A 1 138 ? 8.046 -7.030 -2.672 1.00 92.75 138 GLY A O 1
ATOM 1041 N N . GLY A 1 139 ? 8.488 -5.343 -1.282 1.00 90.38 139 GLY A N 1
ATOM 1042 C CA . GLY A 1 139 ? 9.688 -4.924 -2.004 1.00 90.38 139 GLY A CA 1
ATOM 1043 C C . GLY A 1 139 ? 10.729 -6.042 -2.163 1.00 90.38 139 GLY A C 1
ATOM 1044 O O . GLY A 1 139 ? 11.261 -6.227 -3.251 1.00 90.38 139 GLY A O 1
ATOM 1045 N N . GLY A 1 140 ? 10.995 -6.813 -1.106 1.00 89.88 140 GLY A N 1
ATOM 1046 C CA . GLY A 1 140 ? 11.961 -7.918 -1.154 1.00 89.88 140 GLY A CA 1
ATOM 1047 C C . GLY A 1 140 ? 11.490 -9.137 -1.957 1.00 89.88 140 GLY A C 1
ATOM 1048 O O . GLY A 1 140 ? 12.299 -9.800 -2.599 1.00 89.88 140 GLY A O 1
ATOM 1049 N N . ILE A 1 141 ? 10.191 -9.446 -1.946 1.00 90.44 141 ILE A N 1
ATOM 1050 C CA . ILE A 1 141 ? 9.625 -10.509 -2.792 1.00 90.44 141 ILE A CA 1
ATOM 1051 C C . ILE A 1 141 ? 9.691 -10.089 -4.255 1.00 90.44 141 ILE A C 1
ATOM 1053 O O . ILE A 1 141 ? 10.096 -10.887 -5.096 1.00 90.44 141 ILE A O 1
ATOM 1057 N N . PHE A 1 142 ? 9.340 -8.840 -4.547 1.00 88.50 142 PHE A N 1
ATOM 1058 C CA . PHE A 1 142 ? 9.425 -8.301 -5.891 1.00 88.50 142 PHE A CA 1
ATOM 1059 C C . PHE A 1 142 ? 10.852 -8.346 -6.445 1.00 88.50 142 PHE A C 1
ATOM 1061 O O . PHE A 1 142 ? 11.068 -8.852 -7.538 1.00 88.50 142 PHE A O 1
ATOM 1068 N N . GLU A 1 143 ? 11.830 -7.911 -5.651 1.00 86.50 143 GLU A N 1
ATOM 1069 C CA . GLU A 1 143 ? 13.259 -8.029 -5.955 1.00 86.50 143 GLU A CA 1
ATOM 1070 C C . GLU A 1 143 ? 13.681 -9.465 -6.289 1.00 86.50 143 GLU A C 1
ATOM 1072 O O . GLU A 1 143 ? 14.409 -9.701 -7.255 1.00 86.50 143 GLU A O 1
ATOM 1077 N N . LEU A 1 144 ? 13.223 -10.437 -5.495 1.00 86.38 144 LEU A N 1
ATOM 1078 C CA . LEU A 1 144 ? 13.524 -11.844 -5.731 1.00 86.38 144 LEU A CA 1
ATOM 1079 C C . LEU A 1 144 ? 12.939 -12.324 -7.063 1.00 86.38 144 LEU A C 1
ATOM 1081 O O . LEU A 1 144 ? 13.607 -13.060 -7.784 1.00 86.38 144 LEU A O 1
ATOM 1085 N N . VAL A 1 145 ? 11.706 -11.924 -7.384 1.00 86.00 145 VAL A N 1
ATOM 1086 C CA . VAL A 1 145 ? 11.056 -12.283 -8.650 1.00 86.00 145 VAL A CA 1
ATOM 1087 C C . VAL A 1 145 ? 11.795 -11.653 -9.830 1.00 86.00 145 VAL A C 1
ATOM 1089 O O . VAL A 1 145 ? 12.187 -12.383 -10.732 1.00 86.00 145 VAL A O 1
ATOM 1092 N N . ASP A 1 146 ? 12.077 -10.351 -9.768 1.00 84.44 146 ASP A N 1
ATOM 1093 C CA . ASP A 1 146 ? 12.826 -9.595 -10.785 1.00 84.44 146 ASP A CA 1
ATOM 1094 C C . ASP A 1 146 ? 14.219 -10.192 -11.056 1.00 84.44 146 ASP A C 1
ATOM 1096 O O . ASP A 1 146 ? 14.679 -10.258 -12.189 1.00 84.44 146 ASP A O 1
ATOM 1100 N N . THR A 1 147 ? 14.885 -10.701 -10.015 1.00 83.75 147 THR A N 1
ATOM 1101 C CA . THR A 1 147 ? 16.214 -11.319 -10.151 1.00 83.75 147 THR A CA 1
ATOM 1102 C C . THR A 1 147 ? 16.162 -12.724 -10.766 1.00 83.75 147 THR A C 1
ATOM 1104 O O . THR A 1 147 ? 17.129 -13.166 -11.389 1.00 83.75 147 THR A O 1
ATOM 1107 N N . VAL A 1 148 ? 15.079 -13.474 -10.539 1.00 84.56 148 VAL A N 1
ATOM 1108 C CA . VAL A 1 148 ? 14.972 -14.894 -10.924 1.00 84.56 148 VAL A CA 1
ATOM 1109 C C . VAL A 1 148 ? 14.285 -15.078 -12.278 1.00 84.56 148 VAL A C 1
ATOM 1111 O O . VAL A 1 148 ? 14.588 -16.045 -12.980 1.00 84.56 148 VAL A O 1
ATOM 1114 N N . PHE A 1 149 ? 13.375 -14.179 -12.645 1.00 81.56 149 PHE A N 1
ATOM 1115 C CA . PHE A 1 149 ? 12.549 -14.283 -13.842 1.00 81.56 149 PHE A CA 1
ATOM 1116 C C . PHE A 1 149 ? 12.832 -13.120 -14.796 1.00 81.56 149 PHE A C 1
ATOM 1118 O O . PHE A 1 149 ? 12.721 -11.958 -14.424 1.00 81.56 149 PHE A O 1
ATOM 1125 N N . ASP A 1 150 ? 13.182 -13.446 -16.042 1.00 75.00 150 ASP A N 1
ATOM 1126 C CA . ASP A 1 150 ? 13.316 -12.472 -17.132 1.00 75.00 150 ASP A CA 1
ATOM 1127 C C . ASP A 1 150 ? 11.944 -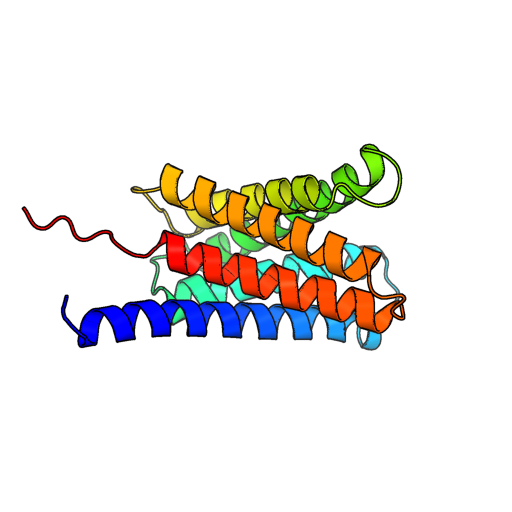12.281 -17.795 1.00 75.00 150 ASP A C 1
ATOM 1129 O O . ASP A 1 150 ? 11.620 -12.896 -18.816 1.00 75.00 150 ASP A O 1
ATOM 1133 N N . ASP A 1 151 ? 11.087 -11.522 -17.113 1.00 77.25 151 ASP A N 1
ATOM 1134 C CA . ASP A 1 151 ? 9.697 -11.302 -17.503 1.00 77.25 151 ASP A CA 1
ATOM 1135 C C . ASP A 1 151 ? 9.544 -10.097 -18.446 1.00 77.25 151 ASP A C 1
ATOM 1137 O O . ASP A 1 151 ? 10.315 -9.137 -18.419 1.00 77.25 151 ASP A O 1
ATOM 1141 N N . SER A 1 152 ? 8.498 -10.111 -19.281 1.00 84.81 152 SER A N 1
ATOM 1142 C CA . SER A 1 152 ? 8.138 -8.926 -20.068 1.00 84.81 152 SER A CA 1
ATOM 1143 C C . SER A 1 152 ? 7.682 -7.777 -19.163 1.00 84.81 152 SER A C 1
ATOM 1145 O O . SER A 1 152 ? 7.136 -8.007 -18.084 1.00 84.81 152 SER A O 1
ATOM 1147 N N . GLU A 1 153 ? 7.822 -6.534 -19.633 1.00 82.31 153 GLU A N 1
ATOM 1148 C CA . GLU A 1 153 ? 7.418 -5.329 -18.887 1.00 82.31 153 GLU A CA 1
ATOM 1149 C C . GLU A 1 153 ? 5.958 -5.401 -18.391 1.00 82.31 153 GLU A C 1
ATOM 1151 O O . GLU A 1 153 ? 5.667 -5.071 -17.244 1.00 82.31 153 GLU A O 1
ATOM 1156 N N . ASP A 1 154 ? 5.042 -5.937 -19.202 1.00 85.69 154 ASP A N 1
ATOM 1157 C CA . ASP A 1 154 ? 3.634 -6.105 -18.820 1.00 85.69 154 ASP A CA 1
ATOM 1158 C C . ASP A 1 154 ? 3.437 -7.075 -17.643 1.00 85.69 154 ASP A C 1
ATOM 1160 O O . ASP A 1 154 ? 2.603 -6.829 -16.764 1.00 85.69 154 ASP A O 1
ATOM 1164 N N . ILE A 1 155 ? 4.178 -8.190 -17.633 1.00 86.94 155 ILE A N 1
ATOM 1165 C CA . ILE A 1 155 ? 4.131 -9.198 -16.563 1.00 86.94 155 ILE A CA 1
ATOM 1166 C C . ILE A 1 155 ? 4.796 -8.635 -15.309 1.00 86.94 155 ILE A C 1
ATOM 1168 O O . ILE A 1 155 ? 4.252 -8.760 -14.212 1.00 86.94 155 ILE A O 1
ATOM 1172 N N . TRP A 1 156 ? 5.916 -7.940 -15.480 1.00 87.50 156 TRP A N 1
ATOM 1173 C CA . TRP A 1 156 ? 6.632 -7.261 -14.412 1.00 87.50 156 TRP A CA 1
ATOM 1174 C C . TRP A 1 156 ? 5.732 -6.255 -13.678 1.00 87.50 156 TRP A C 1
ATOM 1176 O O . TRP A 1 156 ? 5.597 -6.309 -12.453 1.00 87.50 156 TRP A O 1
ATOM 1186 N N . VAL A 1 157 ? 5.018 -5.393 -14.416 1.00 87.19 157 VAL A N 1
ATOM 1187 C CA . VAL A 1 157 ? 4.088 -4.409 -13.834 1.00 87.19 157 VAL A CA 1
ATOM 1188 C C . VAL A 1 157 ? 2.890 -5.092 -13.165 1.00 87.19 157 VAL A C 1
ATOM 1190 O O . VAL A 1 157 ? 2.438 -4.651 -12.102 1.00 87.19 157 VAL A O 1
ATOM 1193 N N . LEU A 1 158 ? 2.373 -6.177 -13.754 1.00 91.56 158 LEU A N 1
ATOM 1194 C CA . LEU A 1 158 ? 1.294 -6.967 -13.158 1.00 91.56 158 LEU A CA 1
ATOM 1195 C C . LEU A 1 158 ? 1.704 -7.518 -11.791 1.00 91.56 158 LEU A C 1
ATOM 1197 O O . LEU A 1 158 ? 0.956 -7.359 -10.819 1.00 91.56 158 LEU A O 1
ATOM 1201 N N . ILE A 1 159 ? 2.873 -8.160 -11.727 1.00 90.38 159 ILE A N 1
ATOM 1202 C CA . ILE A 1 159 ? 3.412 -8.749 -10.503 1.00 90.38 159 ILE A CA 1
ATOM 1203 C C . ILE A 1 159 ? 3.623 -7.648 -9.472 1.00 90.38 159 ILE A C 1
ATOM 1205 O O . ILE A 1 159 ? 3.053 -7.757 -8.389 1.00 90.38 159 ILE A O 1
ATOM 1209 N N . LEU A 1 160 ? 4.322 -6.564 -9.831 1.00 89.19 160 LEU A N 1
ATOM 1210 C CA . LEU A 1 160 ? 4.591 -5.432 -8.941 1.00 89.19 160 LEU A CA 1
ATOM 1211 C C . LEU A 1 160 ? 3.320 -4.943 -8.245 1.00 89.19 160 LEU A C 1
ATOM 1213 O O . LEU A 1 160 ? 3.280 -4.800 -7.025 1.00 89.19 160 LEU A O 1
ATOM 1217 N N . PHE A 1 161 ? 2.261 -4.675 -9.009 1.00 93.00 161 PHE A N 1
ATOM 1218 C CA . PHE A 1 161 ? 1.044 -4.121 -8.430 1.00 93.00 161 PHE A CA 1
ATOM 1219 C C . PHE A 1 161 ? 0.220 -5.154 -7.663 1.00 93.00 161 PHE A C 1
ATOM 1221 O O . PHE A 1 161 ? -0.316 -4.823 -6.604 1.00 93.00 161 PHE A O 1
ATOM 1228 N N . CYS A 1 162 ? 0.090 -6.382 -8.169 1.00 96.00 162 CYS A N 1
ATOM 1229 C CA . CYS A 1 162 ? -0.724 -7.409 -7.517 1.00 96.00 162 CYS A CA 1
ATOM 1230 C C . CYS A 1 162 ? -0.090 -7.900 -6.221 1.00 96.00 162 CYS A C 1
ATOM 1232 O O . CYS A 1 162 ? -0.770 -7.968 -5.197 1.00 96.00 162 CYS A O 1
ATOM 1234 N N . GLU A 1 163 ? 1.196 -8.226 -6.255 1.00 94.94 163 GLU A N 1
ATOM 1235 C CA . GLU A 1 163 ? 1.947 -8.732 -5.112 1.00 94.94 163 GLU A CA 1
ATOM 1236 C C . GLU A 1 163 ? 1.988 -7.678 -4.000 1.00 94.94 163 GLU A C 1
ATOM 1238 O O . GLU A 1 163 ? 1.466 -7.910 -2.901 1.00 94.94 163 GLU A O 1
ATOM 1243 N N . TRP A 1 164 ? 2.461 -6.475 -4.326 1.00 93.00 164 TRP A N 1
ATOM 1244 C CA . TRP A 1 164 ? 2.680 -5.434 -3.334 1.00 93.00 164 TRP A CA 1
ATOM 1245 C C . TRP A 1 164 ? 1.377 -4.995 -2.659 1.00 93.00 164 TRP A C 1
ATOM 1247 O O . TRP A 1 164 ? 1.302 -4.893 -1.431 1.00 93.00 164 TRP A O 1
ATOM 1257 N N . GLN A 1 165 ? 0.304 -4.784 -3.433 1.00 96.75 165 GLN A N 1
ATOM 1258 C CA . GLN A 1 165 ? -0.985 -4.363 -2.872 1.00 96.75 165 GLN A CA 1
ATOM 1259 C C . GLN A 1 165 ? -1.634 -5.487 -2.065 1.00 96.75 165 GLN A C 1
ATOM 1261 O O . GLN A 1 165 ? -2.203 -5.229 -1.005 1.00 96.75 165 GLN A O 1
ATOM 1266 N N . THR A 1 166 ? -1.504 -6.745 -2.483 1.00 97.81 166 THR A N 1
ATOM 1267 C CA . THR A 1 166 ? -2.015 -7.881 -1.703 1.00 97.81 166 THR A CA 1
ATOM 1268 C C . THR A 1 166 ? -1.350 -7.954 -0.328 1.00 97.81 166 THR A C 1
ATOM 1270 O O . THR A 1 166 ? -2.042 -8.038 0.693 1.00 97.81 166 THR A O 1
ATOM 1273 N N . ILE A 1 167 ? -0.018 -7.857 -0.276 1.00 97.12 167 ILE A N 1
ATOM 1274 C CA . ILE A 1 167 ? 0.746 -7.930 0.976 1.00 97.12 167 ILE A CA 1
ATOM 1275 C C . ILE A 1 167 ? 0.473 -6.722 1.866 1.00 97.12 167 ILE A C 1
ATOM 1277 O O . ILE A 1 167 ? 0.249 -6.886 3.068 1.00 97.12 167 ILE A O 1
ATOM 1281 N N . LEU A 1 168 ? 0.431 -5.516 1.298 1.00 97.50 168 LEU A N 1
ATOM 1282 C CA . LEU A 1 168 ? 0.135 -4.298 2.046 1.00 97.50 168 LEU A CA 1
ATOM 1283 C C . LEU A 1 168 ? -1.223 -4.391 2.754 1.00 97.50 168 LEU A C 1
ATOM 1285 O O . LEU A 1 168 ? -1.319 -4.135 3.957 1.00 97.50 168 LEU A O 1
ATOM 1289 N N . PHE A 1 169 ? -2.276 -4.789 2.033 1.00 98.19 169 PHE A N 1
ATOM 1290 C CA . PHE A 1 169 ? -3.611 -4.915 2.616 1.00 98.19 169 PHE A CA 1
ATOM 1291 C C . PHE A 1 169 ? -3.673 -6.043 3.651 1.00 98.19 169 PHE A C 1
ATOM 1293 O O . PHE A 1 169 ? -4.261 -5.852 4.719 1.00 98.19 169 PHE A O 1
ATOM 1300 N N . ALA A 1 170 ? -3.026 -7.184 3.396 1.00 96.69 170 ALA A N 1
ATOM 1301 C CA . ALA A 1 170 ? -2.898 -8.251 4.386 1.00 96.69 170 ALA A CA 1
ATOM 1302 C C . ALA A 1 170 ? -2.189 -7.760 5.665 1.00 96.69 170 ALA A C 1
ATOM 1304 O O . ALA A 1 170 ? -2.645 -8.046 6.774 1.00 96.69 170 ALA A O 1
ATOM 1305 N N . GLY A 1 171 ? -1.136 -6.950 5.525 1.00 96.56 171 GLY A N 1
ATOM 1306 C CA . GLY A 1 171 ? -0.431 -6.304 6.631 1.00 96.56 171 GLY A CA 1
ATOM 1307 C C . GLY A 1 171 ? -1.326 -5.358 7.433 1.00 96.56 171 GLY A C 1
ATOM 1308 O O . GLY A 1 171 ? -1.329 -5.406 8.665 1.00 96.56 171 GLY A O 1
ATOM 1309 N N . ILE A 1 172 ? -2.154 -4.551 6.760 1.00 96.56 172 ILE A N 1
ATOM 1310 C CA . ILE A 1 172 ? -3.153 -3.691 7.418 1.00 96.56 172 ILE A CA 1
ATOM 1311 C C . ILE A 1 172 ? -4.155 -4.541 8.211 1.00 96.56 172 ILE A C 1
ATOM 1313 O O . ILE A 1 172 ? -4.424 -4.244 9.378 1.00 96.56 172 ILE A O 1
ATOM 1317 N N . ALA A 1 173 ? -4.687 -5.617 7.627 1.00 95.25 173 ALA A N 1
ATOM 1318 C CA . ALA A 1 173 ? -5.609 -6.513 8.326 1.00 95.25 173 ALA A CA 1
ATOM 1319 C C . ALA A 1 173 ? -4.964 -7.153 9.561 1.00 95.25 173 ALA A C 1
ATOM 1321 O O . ALA A 1 173 ? -5.542 -7.133 10.651 1.00 95.25 173 ALA A O 1
ATOM 1322 N N . PHE A 1 174 ? -3.740 -7.660 9.413 1.00 93.44 174 PHE A N 1
ATOM 1323 C CA . PHE A 1 174 ? -2.971 -8.261 10.498 1.00 93.44 174 PHE A CA 1
ATOM 1324 C C . PHE A 1 174 ? -2.677 -7.255 11.624 1.00 93.44 174 PHE A C 1
ATOM 1326 O O . PHE A 1 174 ? -2.788 -7.568 12.815 1.00 93.44 174 PHE A O 1
ATOM 1333 N N . ALA A 1 175 ? -2.382 -6.001 11.277 1.00 92.69 175 ALA A N 1
ATOM 1334 C CA . ALA A 1 175 ? -2.205 -4.930 12.249 1.00 92.69 175 ALA A CA 1
ATOM 1335 C C . ALA A 1 175 ? -3.458 -4.695 13.110 1.00 92.69 175 ALA A C 1
ATOM 1337 O O . ALA A 1 175 ? -3.330 -4.518 14.329 1.00 92.69 175 ALA A O 1
ATOM 1338 N N . HIS A 1 176 ? -4.651 -4.758 12.509 1.00 88.56 176 HIS A N 1
ATOM 1339 C CA . HIS A 1 176 ? -5.938 -4.589 13.200 1.00 88.56 176 HIS A CA 1
ATOM 1340 C C . HIS A 1 176 ? -6.356 -5.779 14.065 1.00 88.56 176 HIS A C 1
ATOM 1342 O O . HIS A 1 176 ? -7.240 -5.621 14.913 1.00 88.56 176 HIS A O 1
ATOM 1348 N N . GLN A 1 177 ? -5.716 -6.943 13.924 1.00 84.25 177 GLN A N 1
ATOM 1349 C CA . GLN A 1 177 ? -6.000 -8.078 14.800 1.00 84.25 177 GLN A CA 1
ATOM 1350 C C . GLN A 1 177 ? -5.726 -7.703 16.260 1.00 84.25 177 GLN A C 1
ATOM 1352 O O . GLN A 1 177 ? -4.628 -7.271 16.641 1.00 84.25 177 GLN A O 1
ATOM 1357 N N . ARG A 1 178 ? -6.741 -7.860 17.110 1.00 66.06 178 ARG A N 1
ATOM 1358 C CA . ARG A 1 178 ? -6.607 -7.623 18.547 1.00 66.06 178 ARG A CA 1
ATOM 1359 C C . ARG A 1 178 ? -5.919 -8.834 19.167 1.00 66.06 178 ARG A C 1
ATOM 1361 O O . ARG A 1 178 ? -6.441 -9.941 19.088 1.00 66.06 178 ARG A O 1
ATOM 1368 N N . LYS A 1 179 ? -4.767 -8.624 19.817 1.00 54.34 179 LYS A N 1
ATOM 1369 C CA . LYS A 1 179 ? -4.192 -9.657 20.690 1.00 54.34 179 LYS A CA 1
ATOM 1370 C C . LYS A 1 179 ? -5.197 -9.960 21.801 1.00 54.34 179 LYS A C 1
ATOM 1372 O O . LYS A 1 179 ? -5.770 -9.042 22.389 1.00 54.34 179 LYS A O 1
ATOM 1377 N N . GLN A 1 180 ? -5.383 -11.244 22.088 1.00 44.84 180 GLN A N 1
ATOM 1378 C CA . GLN A 1 180 ? -6.058 -11.684 23.300 1.00 44.84 180 GLN A CA 1
ATOM 1379 C C . GLN A 1 180 ? -5.224 -11.223 24.500 1.00 44.84 180 GLN A C 1
ATOM 1381 O O . GLN A 1 180 ? -4.204 -11.833 24.798 1.00 44.84 180 GLN A O 1
ATOM 1386 N N . ASN A 1 181 ? -5.656 -10.181 25.206 1.00 35.78 181 ASN A N 1
ATOM 1387 C CA . ASN A 1 181 ? -5.352 -10.102 26.630 1.00 35.78 181 ASN A CA 1
ATOM 1388 C C . ASN A 1 181 ? -6.443 -10.912 27.328 1.00 35.78 181 ASN A C 1
ATOM 1390 O O . ASN A 1 181 ? -7.483 -10.380 27.712 1.00 35.78 181 ASN A O 1
ATOM 1394 N N . LYS A 1 182 ? -6.233 -12.230 27.418 1.00 37.91 182 LYS A N 1
ATOM 1395 C CA . LYS A 1 182 ? -6.791 -12.967 28.547 1.00 37.91 182 LYS A CA 1
ATOM 1396 C C . LYS A 1 182 ? -5.978 -12.503 29.754 1.00 37.91 182 LYS A C 1
ATOM 1398 O O . LYS A 1 182 ? -4.773 -12.721 29.752 1.00 37.91 182 LYS A O 1
ATOM 1403 N N . THR A 1 183 ? -6.662 -11.751 30.619 1.00 34.62 183 THR A N 1
ATOM 1404 C CA . THR A 1 183 ? -6.398 -11.506 32.051 1.00 34.62 183 THR A CA 1
ATOM 1405 C C . THR A 1 183 ? -5.034 -11.922 32.572 1.00 34.62 183 THR A C 1
ATOM 1407 O O . THR A 1 183 ? -4.794 -13.151 32.607 1.00 34.62 183 THR A O 1
#

pLDDT: mean 88.45, std 13.07, range [34.62, 98.62]